Protein AF-A0A1R1Y5F9-F1 (afdb_monomer_lite)

Structure (mmCIF, N/CA/C/O backbone):
data_AF-A0A1R1Y5F9-F1
#
_entry.id   AF-A0A1R1Y5F9-F1
#
loop_
_atom_site.group_PDB
_atom_site.id
_atom_site.type_symbol
_atom_site.label_atom_id
_atom_site.label_alt_id
_atom_site.label_comp_id
_atom_site.label_asym_id
_atom_site.label_entity_id
_atom_site.label_seq_id
_atom_site.pdbx_PDB_ins_code
_atom_site.Cartn_x
_atom_site.Cartn_y
_atom_site.Cartn_z
_atom_site.o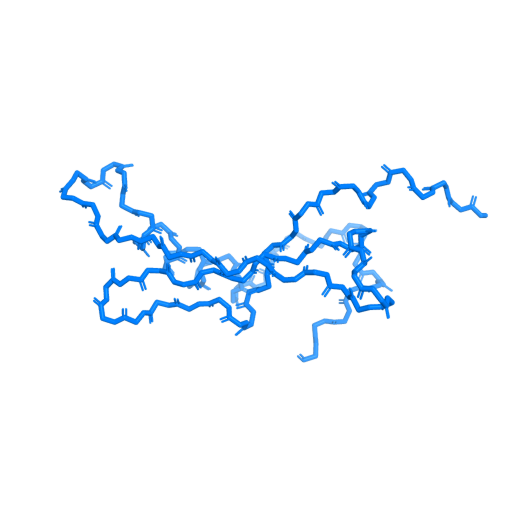ccupancy
_atom_site.B_iso_or_equiv
_atom_site.auth_seq_id
_atom_site.auth_comp_id
_atom_site.auth_asym_id
_atom_site.auth_atom_id
_atom_site.pdbx_PDB_model_num
ATOM 1 N N . MET A 1 1 ? 1.023 -11.174 -31.794 1.00 42.06 1 MET A N 1
ATOM 2 C CA . MET A 1 1 ? 1.810 -10.042 -31.259 1.00 42.06 1 MET A CA 1
ATOM 3 C C . MET A 1 1 ? 0.810 -9.037 -30.705 1.00 42.06 1 MET A C 1
ATOM 5 O O . MET A 1 1 ? 0.072 -8.468 -31.492 1.00 42.06 1 MET A O 1
ATOM 9 N N . MET A 1 2 ? 0.655 -8.944 -29.381 1.00 44.44 2 MET A N 1
ATOM 10 C CA . MET A 1 2 ? -0.317 -8.025 -28.763 1.00 44.44 2 MET A CA 1
ATOM 11 C C . MET A 1 2 ? 0.308 -6.627 -28.629 1.00 44.44 2 MET A C 1
ATOM 13 O O . MET A 1 2 ? 1.496 -6.553 -28.304 1.00 44.44 2 MET A O 1
ATOM 17 N N . PRO A 1 3 ? -0.435 -5.534 -28.877 1.00 40.97 3 PRO A N 1
ATOM 18 C CA . PRO A 1 3 ? 0.109 -4.186 -28.775 1.00 40.97 3 PRO A CA 1
ATOM 19 C C . PRO A 1 3 ? 0.487 -3.867 -27.321 1.00 40.97 3 PRO A C 1
ATOM 21 O O . PRO A 1 3 ? -0.279 -4.101 -26.388 1.00 40.97 3 PRO A O 1
ATOM 24 N N . GLN A 1 4 ? 1.687 -3.313 -27.129 1.00 47.16 4 GLN A N 1
ATOM 25 C CA . GLN A 1 4 ? 2.247 -2.847 -25.849 1.00 47.16 4 GLN A CA 1
ATOM 26 C C . GLN A 1 4 ? 1.560 -1.565 -25.327 1.00 47.16 4 GLN A C 1
ATOM 28 O O . GLN A 1 4 ? 2.227 -0.655 -24.833 1.00 47.16 4 GLN A O 1
ATOM 33 N N . SER A 1 5 ? 0.237 -1.460 -25.462 1.00 42.97 5 SER A N 1
ATOM 34 C CA . SER A 1 5 ? -0.546 -0.273 -25.101 1.00 42.97 5 SER A CA 1
ATOM 35 C C . SER A 1 5 ? -1.095 -0.293 -23.669 1.00 42.97 5 SER A C 1
ATOM 37 O O . SER A 1 5 ? -1.547 0.742 -23.199 1.00 42.97 5 SER A O 1
ATOM 39 N N . TYR A 1 6 ? -1.018 -1.419 -22.946 1.00 49.03 6 TYR A N 1
ATOM 40 C CA . TYR A 1 6 ? -1.562 -1.547 -21.579 1.00 49.03 6 TYR A CA 1
ATOM 41 C C . TYR A 1 6 ? -0.537 -1.327 -20.445 1.00 49.03 6 TYR A C 1
ATOM 43 O O . TYR A 1 6 ? -0.898 -1.387 -19.278 1.00 49.03 6 TYR A O 1
ATOM 51 N N . LEU A 1 7 ? 0.739 -1.065 -20.760 1.00 53.31 7 LEU A N 1
ATOM 52 C CA . LEU A 1 7 ? 1.844 -0.970 -19.782 1.00 53.31 7 LEU A CA 1
ATOM 53 C C . LEU A 1 7 ? 2.319 0.478 -19.548 1.00 53.31 7 LEU A C 1
ATOM 55 O O . LEU A 1 7 ? 3.520 0.748 -19.552 1.00 53.31 7 LEU A O 1
ATOM 59 N N . LEU A 1 8 ? 1.383 1.423 -19.441 1.00 55.03 8 LEU A N 1
ATOM 60 C CA . LEU A 1 8 ? 1.667 2.846 -19.182 1.00 55.03 8 LEU A CA 1
ATOM 61 C C . LEU A 1 8 ? 1.311 3.290 -17.755 1.00 55.03 8 LEU A C 1
ATOM 63 O O . LEU A 1 8 ? 1.514 4.453 -17.425 1.00 55.03 8 LEU A O 1
ATOM 67 N N . LEU A 1 9 ? 0.773 2.391 -16.928 1.00 68.06 9 LEU A N 1
ATOM 68 C CA . LEU A 1 9 ? 0.374 2.696 -15.558 1.00 68.06 9 LEU A CA 1
ATOM 69 C C . LEU A 1 9 ? 1.500 2.369 -14.579 1.00 68.06 9 LEU A C 1
ATOM 71 O O . LEU A 1 9 ? 2.069 1.277 -14.610 1.00 68.06 9 LEU A O 1
ATOM 75 N N . ASP A 1 10 ? 1.778 3.334 -13.713 1.00 80.38 10 ASP A N 1
ATOM 76 C CA . ASP A 1 10 ? 2.580 3.149 -12.513 1.00 80.38 10 ASP A CA 1
ATOM 77 C C . ASP A 1 10 ? 1.881 2.134 -11.598 1.00 80.38 10 ASP A C 1
ATOM 79 O O . ASP A 1 10 ? 0.684 2.256 -11.324 1.00 80.38 10 ASP A O 1
ATOM 83 N N . GLN A 1 11 ? 2.618 1.113 -11.156 1.00 83.88 11 GLN A N 1
ATOM 84 C CA . GLN A 1 11 ? 2.080 0.024 -10.342 1.00 83.88 11 GLN A CA 1
ATOM 85 C C . GLN A 1 11 ? 2.675 0.062 -8.934 1.00 83.88 11 GLN A C 1
ATOM 87 O O . GLN A 1 11 ? 3.858 0.341 -8.761 1.00 83.88 11 GLN A O 1
ATOM 92 N N . ILE A 1 12 ? 1.859 -0.241 -7.925 1.00 87.38 12 ILE A N 1
ATOM 93 C CA . ILE A 1 12 ? 2.331 -0.428 -6.552 1.00 87.38 12 ILE A CA 1
ATOM 94 C C . ILE A 1 12 ? 2.952 -1.821 -6.430 1.00 87.38 12 ILE A C 1
ATOM 96 O O . ILE A 1 12 ? 2.339 -2.822 -6.800 1.00 87.38 12 ILE A O 1
ATOM 100 N N . ASP A 1 13 ? 4.164 -1.876 -5.897 1.00 88.69 13 ASP A N 1
ATOM 101 C CA . ASP A 1 13 ? 4.822 -3.109 -5.490 1.00 88.69 13 ASP A CA 1
ATOM 102 C C . ASP A 1 13 ? 4.325 -3.498 -4.089 1.00 88.69 13 ASP A C 1
ATOM 104 O O . ASP A 1 13 ? 4.782 -2.968 -3.074 1.00 88.69 13 ASP A O 1
ATOM 108 N N . ASP A 1 14 ? 3.326 -4.380 -4.042 1.00 85.94 14 ASP A N 1
ATOM 109 C CA . ASP A 1 14 ? 2.620 -4.791 -2.819 1.00 85.94 14 ASP A CA 1
ATOM 110 C C . ASP A 1 14 ? 3.469 -5.624 -1.846 1.00 85.94 14 ASP A C 1
ATOM 112 O O . ASP A 1 14 ? 3.095 -5.749 -0.673 1.00 85.94 14 ASP A O 1
ATOM 116 N N . GLU A 1 15 ? 4.568 -6.225 -2.312 1.00 88.44 15 GLU A N 1
ATOM 117 C CA . GLU A 1 15 ? 5.503 -6.984 -1.471 1.00 88.44 15 GLU A CA 1
ATOM 118 C C . GLU A 1 15 ? 6.427 -6.042 -0.706 1.00 88.44 15 GLU A C 1
ATOM 120 O O . GLU A 1 15 ? 6.723 -6.257 0.470 1.00 88.44 15 GLU A O 1
ATOM 125 N N . ARG A 1 16 ? 6.858 -4.963 -1.365 1.00 89.94 16 ARG A N 1
ATOM 126 C CA . ARG A 1 16 ? 7.749 -3.961 -0.768 1.00 89.94 16 ARG A CA 1
ATOM 127 C C . ARG A 1 16 ? 6.991 -2.859 -0.031 1.00 89.94 16 ARG A C 1
ATOM 129 O O . ARG A 1 16 ? 7.567 -2.195 0.835 1.00 89.94 16 ARG A O 1
ATOM 136 N N . SER A 1 17 ? 5.712 -2.670 -0.347 1.00 91.25 17 SER A N 1
ATOM 137 C CA . SER A 1 17 ? 4.845 -1.677 0.288 1.00 91.25 17 SER A CA 1
ATOM 138 C C . SER A 1 17 ? 4.309 -2.165 1.633 1.00 91.25 17 SER A C 1
ATOM 140 O O . SER A 1 17 ? 3.724 -3.242 1.745 1.00 91.25 17 SER A O 1
ATOM 142 N N . HIS A 1 18 ? 4.465 -1.357 2.678 1.00 92.38 18 HIS A N 1
ATOM 143 C CA . HIS A 1 18 ? 4.165 -1.768 4.047 1.00 92.38 18 HIS A CA 1
ATOM 144 C C . HIS A 1 18 ? 3.794 -0.583 4.941 1.00 92.38 18 HIS A C 1
ATOM 146 O O . HIS A 1 18 ? 4.143 0.567 4.678 1.00 92.38 18 HIS A O 1
ATOM 152 N N . VAL A 1 19 ? 3.106 -0.875 6.043 1.00 90.94 19 VAL A N 1
ATOM 153 C CA . VAL A 1 19 ? 2.820 0.105 7.097 1.00 90.94 19 VAL A CA 1
ATOM 154 C C . VAL A 1 19 ? 3.853 -0.052 8.208 1.00 90.94 19 VAL A C 1
ATOM 156 O O . VAL A 1 19 ? 4.121 -1.161 8.663 1.00 90.94 19 VAL A O 1
ATOM 159 N N . THR A 1 20 ? 4.444 1.044 8.672 1.00 91.31 20 THR A N 1
ATOM 160 C CA . THR A 1 20 ? 5.360 1.051 9.823 1.00 91.31 20 THR A CA 1
ATOM 161 C C . THR A 1 20 ? 5.135 2.303 10.653 1.00 91.31 20 THR A C 1
ATOM 163 O O . THR A 1 20 ? 5.046 3.400 10.114 1.00 91.31 20 THR A O 1
ATOM 166 N N . GLN A 1 21 ? 4.997 2.131 11.972 1.00 88.81 21 GLN A N 1
ATOM 167 C CA . GLN A 1 21 ? 4.743 3.225 12.925 1.00 88.81 21 GLN A CA 1
ATOM 168 C C . GLN A 1 21 ? 3.550 4.123 12.535 1.00 88.81 21 GLN A C 1
ATOM 170 O O . GLN A 1 21 ? 3.555 5.327 12.771 1.00 88.81 21 GLN A O 1
ATOM 175 N N . GLY A 1 22 ? 2.519 3.539 11.915 1.00 86.81 22 GLY A N 1
ATOM 176 C CA . GLY A 1 22 ? 1.335 4.271 11.462 1.00 86.81 22 GLY A CA 1
ATOM 177 C C . GLY A 1 22 ? 1.519 5.060 10.163 1.00 86.81 22 GLY A C 1
ATOM 178 O O . GLY A 1 22 ? 0.574 5.711 9.741 1.00 86.81 22 GLY A O 1
ATOM 179 N N . VAL A 1 23 ? 2.682 4.988 9.511 1.00 89.69 23 VAL A N 1
ATOM 180 C CA . VAL A 1 23 ? 2.940 5.568 8.185 1.00 89.69 23 VAL A CA 1
ATOM 181 C C . VAL A 1 23 ? 2.875 4.464 7.134 1.00 89.69 23 VAL A C 1
ATOM 183 O O . VAL A 1 23 ? 3.422 3.379 7.328 1.00 89.69 23 VAL A O 1
ATOM 186 N N . LEU A 1 24 ? 2.207 4.735 6.016 1.00 92.00 24 LEU A N 1
ATOM 187 C CA . LEU A 1 24 ? 2.164 3.843 4.862 1.00 92.00 24 LEU A CA 1
ATOM 188 C C . LEU A 1 24 ? 3.320 4.179 3.913 1.00 92.00 24 LEU A C 1
ATOM 190 O O . LEU A 1 24 ? 3.377 5.279 3.370 1.00 92.00 24 LEU A O 1
ATOM 194 N N . ASN A 1 25 ? 4.225 3.226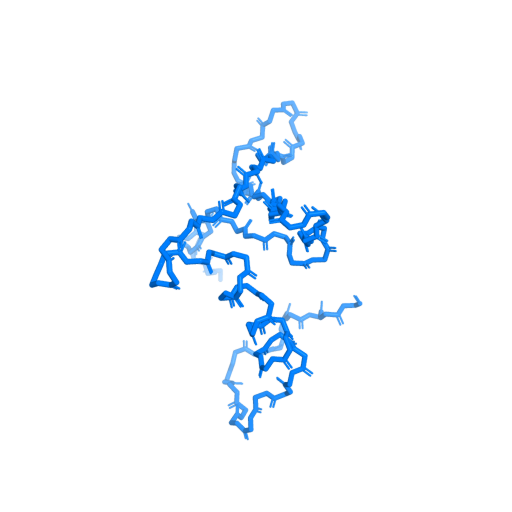 3.707 1.00 93.38 25 ASN A N 1
ATOM 195 C CA . ASN A 1 25 ? 5.316 3.311 2.741 1.00 93.38 25 ASN A CA 1
ATOM 196 C C . ASN A 1 25 ? 4.917 2.525 1.487 1.00 93.38 25 ASN A C 1
ATOM 198 O O . ASN A 1 25 ? 4.838 1.298 1.541 1.00 93.38 25 ASN A O 1
ATOM 202 N N . LEU A 1 26 ? 4.670 3.213 0.371 1.00 91.75 26 LEU A N 1
ATOM 203 C CA . LEU A 1 26 ? 4.424 2.571 -0.922 1.00 91.75 26 LEU A CA 1
ATOM 204 C C . LEU A 1 26 ? 5.678 2.631 -1.789 1.00 91.75 26 LEU A C 1
ATOM 206 O O . LEU A 1 26 ? 6.399 3.632 -1.806 1.00 91.75 26 LEU A O 1
ATOM 210 N N . VAL A 1 27 ? 5.895 1.569 -2.554 1.00 91.50 27 VAL A N 1
ATOM 211 C CA . VAL A 1 27 ? 6.893 1.517 -3.619 1.00 91.50 2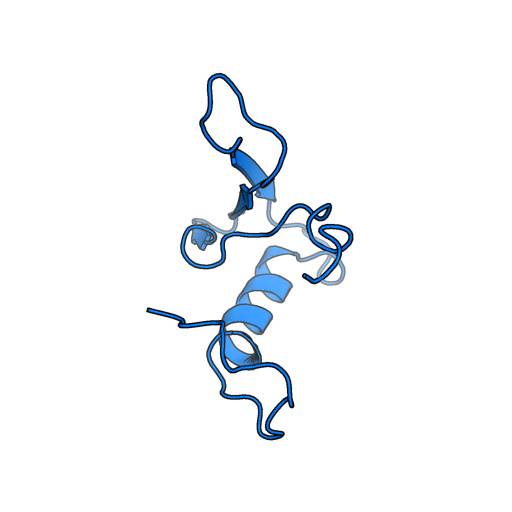7 VAL A CA 1
ATOM 212 C C . VAL A 1 27 ? 6.148 1.503 -4.942 1.00 91.50 27 VAL A C 1
ATOM 214 O O . VAL A 1 27 ? 5.464 0.536 -5.260 1.00 91.50 27 VAL A O 1
ATOM 217 N N . ILE A 1 28 ? 6.257 2.588 -5.705 1.00 89.44 28 ILE A N 1
ATOM 218 C CA . ILE A 1 28 ? 5.639 2.697 -7.026 1.00 89.44 28 ILE A CA 1
ATOM 219 C C . ILE A 1 28 ? 6.701 2.396 -8.081 1.00 89.44 28 ILE A C 1
ATOM 221 O O . ILE A 1 28 ? 7.780 2.991 -8.079 1.00 89.44 28 ILE A O 1
ATOM 225 N N . VAL A 1 29 ? 6.403 1.464 -8.978 1.00 86.81 29 VAL A N 1
ATOM 226 C CA . VAL A 1 29 ? 7.300 0.996 -10.032 1.00 86.81 29 VAL A CA 1
ATOM 227 C C . VAL A 1 29 ? 6.746 1.434 -11.382 1.00 86.81 29 VAL A C 1
ATOM 229 O O . VAL A 1 29 ? 5.608 1.117 -11.732 1.00 86.81 29 VAL A O 1
ATOM 232 N N . SER A 1 30 ? 7.572 2.142 -12.153 1.00 81.94 30 SER A N 1
ATOM 233 C CA . SER A 1 30 ? 7.218 2.667 -13.475 1.00 81.94 30 SER A CA 1
ATOM 234 C C . SER A 1 30 ? 7.942 1.868 -14.572 1.00 81.94 30 SER A C 1
ATOM 236 O O . SER A 1 30 ? 9.125 2.109 -14.818 1.00 81.94 30 SER A O 1
ATOM 238 N N . PRO A 1 31 ? 7.283 0.931 -15.290 1.00 67.56 31 PRO A N 1
ATOM 239 C CA . PRO A 1 31 ? 7.964 -0.022 -16.182 1.00 67.56 31 PRO A CA 1
ATOM 240 C C . PRO A 1 31 ? 8.750 0.604 -17.349 1.00 67.56 31 PRO A C 1
ATOM 242 O O . PRO A 1 31 ? 9.696 -0.000 -17.865 1.00 67.56 31 PRO A O 1
ATOM 245 N N . LYS A 1 32 ? 8.336 1.791 -17.815 1.00 68.38 32 LYS A N 1
ATOM 246 C CA . LYS A 1 32 ? 8.938 2.474 -18.975 1.00 68.38 32 LYS A CA 1
ATOM 247 C C . LYS A 1 32 ? 9.879 3.613 -18.615 1.00 68.38 32 LYS A C 1
ATOM 249 O O . LYS A 1 32 ? 10.733 3.954 -19.431 1.00 68.38 32 LYS A O 1
ATOM 254 N N . GLU A 1 33 ? 9.757 4.169 -17.419 1.00 65.00 33 GLU A N 1
ATOM 255 C CA . GLU A 1 33 ? 10.734 5.119 -16.911 1.00 65.00 33 GLU A CA 1
ATOM 256 C C . GLU A 1 33 ? 11.968 4.316 -16.501 1.00 65.00 33 GLU A C 1
ATOM 258 O O . GLU A 1 33 ? 12.009 3.666 -15.459 1.00 65.00 33 GLU A O 1
ATOM 263 N N . LYS A 1 34 ? 12.961 4.290 -17.391 1.00 67.12 34 LYS A N 1
ATOM 264 C CA . LYS A 1 34 ? 14.245 3.650 -17.136 1.00 67.12 34 LYS A CA 1
ATOM 265 C C . LYS A 1 34 ? 15.316 4.716 -17.039 1.00 67.12 34 LYS A C 1
ATOM 267 O O . LYS A 1 34 ? 15.603 5.391 -18.023 1.00 67.12 34 LYS A O 1
ATOM 272 N N . SER A 1 35 ? 15.948 4.818 -15.879 1.00 66.88 35 SER A N 1
ATOM 273 C CA . SER A 1 35 ? 17.213 5.534 -15.743 1.00 66.88 35 SER A CA 1
ATOM 274 C C . SER A 1 35 ? 18.333 4.521 -15.964 1.00 66.88 35 SER A C 1
ATOM 276 O O . SER A 1 35 ? 18.400 3.512 -15.262 1.00 66.88 35 SER A O 1
ATOM 278 N N . ALA A 1 36 ? 19.156 4.724 -16.997 1.00 78.19 36 ALA A N 1
ATOM 279 C CA . ALA A 1 36 ? 20.290 3.849 -17.330 1.00 78.19 36 ALA A CA 1
ATOM 280 C C . ALA A 1 36 ? 19.947 2.342 -17.472 1.00 78.19 36 ALA A C 1
ATOM 282 O O . ALA A 1 36 ? 20.771 1.478 -17.189 1.00 78.19 36 ALA A O 1
ATOM 283 N N . GLY A 1 37 ? 18.725 2.007 -17.905 1.00 73.75 37 GLY A N 1
ATOM 284 C CA . GLY A 1 37 ? 18.276 0.618 -18.087 1.00 73.75 37 GLY A CA 1
ATOM 285 C C . GLY A 1 37 ? 17.630 -0.033 -16.858 1.00 73.75 37 GLY A C 1
ATOM 286 O O . GLY A 1 37 ? 17.076 -1.124 -16.994 1.00 73.75 37 GLY A O 1
ATOM 287 N N . ARG A 1 38 ? 17.612 0.638 -15.697 1.00 74.44 38 ARG A N 1
ATOM 288 C CA . ARG A 1 38 ? 16.911 0.182 -14.488 1.00 74.44 38 ARG A CA 1
ATOM 289 C C . ARG A 1 38 ? 15.530 0.827 -14.386 1.00 74.44 38 ARG A C 1
ATOM 291 O O . ARG A 1 38 ? 15.404 2.031 -14.600 1.00 74.44 38 ARG A O 1
ATOM 298 N N . THR A 1 39 ? 14.515 0.033 -14.048 1.00 74.50 39 THR A N 1
ATOM 299 C CA . THR A 1 39 ? 13.165 0.522 -13.732 1.00 74.50 39 THR A CA 1
ATOM 300 C C . THR A 1 39 ? 13.231 1.561 -12.616 1.00 74.50 39 THR A C 1
ATOM 302 O O . THR A 1 39 ? 13.875 1.322 -11.593 1.00 74.50 39 THR A O 1
ATOM 305 N N . ILE A 1 40 ? 12.606 2.719 -12.821 1.00 78.62 40 ILE A N 1
ATOM 306 C CA . ILE A 1 40 ? 12.554 3.778 -11.816 1.00 78.62 40 ILE A CA 1
ATOM 307 C C . ILE A 1 40 ? 11.554 3.380 -10.730 1.00 78.62 40 ILE A C 1
ATOM 309 O O . ILE A 1 40 ? 10.416 2.995 -11.006 1.00 78.62 40 ILE A O 1
ATOM 313 N N . GLU A 1 41 ? 12.014 3.484 -9.487 1.00 84.94 41 GLU A N 1
ATOM 314 C CA . GLU A 1 41 ? 11.213 3.295 -8.285 1.00 84.94 41 GLU A CA 1
ATOM 315 C C . GLU A 1 41 ? 10.936 4.663 -7.666 1.00 84.94 41 GLU A C 1
ATOM 317 O O . GLU A 1 41 ? 11.849 5.471 -7.481 1.00 84.94 41 GLU A O 1
ATOM 322 N N . LYS A 1 42 ? 9.674 4.912 -7.332 1.00 85.81 42 LYS A N 1
ATOM 323 C CA . LYS A 1 42 ? 9.209 6.118 -6.651 1.00 85.81 42 LYS A CA 1
ATOM 324 C C . LYS A 1 42 ? 8.676 5.711 -5.276 1.00 85.81 42 LYS A C 1
ATOM 326 O O . LYS A 1 42 ? 7.512 5.322 -5.167 1.00 85.81 42 LYS A O 1
ATOM 331 N N . PRO A 1 43 ? 9.513 5.737 -4.225 1.00 87.56 43 PRO A N 1
ATOM 332 C CA . PRO A 1 43 ? 9.021 5.546 -2.871 1.00 87.56 43 PRO A CA 1
ATOM 333 C C . PRO A 1 43 ? 8.140 6.737 -2.481 1.00 87.56 43 PRO A C 1
ATOM 335 O O . PRO A 1 43 ? 8.515 7.889 -2.706 1.00 87.56 43 PRO A O 1
ATOM 338 N N . CYS A 1 44 ? 6.984 6.475 -1.874 1.00 90.25 44 CYS A N 1
ATOM 339 C CA . CYS A 1 44 ? 6.158 7.523 -1.286 1.00 90.25 44 CYS A CA 1
ATOM 340 C C . CYS A 1 44 ? 5.694 7.145 0.118 1.00 90.25 44 CYS A C 1
ATOM 342 O O . CYS A 1 44 ? 5.326 6.001 0.389 1.00 90.25 44 CYS A O 1
ATOM 344 N N . GLN A 1 45 ? 5.700 8.131 1.010 1.00 91.75 45 GLN A N 1
ATOM 345 C CA . GLN A 1 45 ? 5.261 7.974 2.389 1.00 91.75 45 GLN A CA 1
ATOM 346 C C . GLN A 1 45 ? 3.961 8.732 2.593 1.00 91.75 45 GLN A C 1
ATOM 348 O O . GLN A 1 45 ? 3.854 9.908 2.246 1.00 91.75 45 GLN A O 1
ATOM 353 N N . ILE A 1 46 ? 2.981 8.054 3.171 1.00 88.88 46 ILE A N 1
ATOM 354 C CA . ILE A 1 46 ? 1.678 8.620 3.476 1.00 88.88 46 ILE A CA 1
ATOM 355 C C . ILE A 1 46 ? 1.498 8.563 4.987 1.00 88.88 46 ILE A C 1
ATOM 357 O O . ILE A 1 46 ? 1.381 7.491 5.585 1.00 88.88 46 ILE A O 1
ATOM 361 N N . ALA A 1 47 ? 1.513 9.742 5.602 1.00 85.12 47 ALA A N 1
ATOM 362 C CA . ALA A 1 47 ? 1.300 9.899 7.030 1.00 85.12 47 ALA A CA 1
ATOM 363 C C . ALA A 1 47 ? -0.143 9.521 7.419 1.00 85.12 47 ALA A C 1
ATOM 365 O O . ALA A 1 47 ? -1.064 9.650 6.602 1.00 85.12 47 ALA A O 1
ATOM 366 N N . PRO A 1 48 ? -0.365 9.081 8.667 1.00 77.56 48 PRO A N 1
ATOM 367 C CA . PRO A 1 48 ? -1.711 8.863 9.167 1.00 77.56 48 PRO A CA 1
ATOM 368 C C . PRO A 1 48 ? -2.464 10.195 9.193 1.00 77.56 48 PRO A C 1
ATOM 370 O O . PRO A 1 48 ? -1.924 11.229 9.591 1.00 77.56 48 PRO A O 1
ATOM 373 N N . HIS A 1 49 ? -3.721 10.168 8.767 1.00 81.12 49 HIS A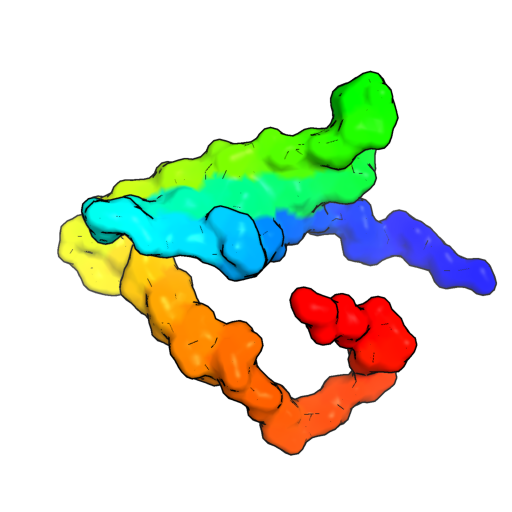 N 1
ATOM 374 C CA . HIS A 1 49 ? -4.569 11.351 8.723 1.00 81.12 49 HIS A CA 1
ATOM 375 C C . HIS A 1 49 ? -5.598 11.292 9.853 1.00 81.12 49 HIS A C 1
ATOM 377 O O . HIS A 1 49 ? -6.171 10.245 10.101 1.00 81.12 49 HIS A O 1
ATOM 383 N N . THR A 1 50 ? -5.883 12.393 10.544 1.00 77.88 50 THR A N 1
ATOM 384 C CA . THR A 1 50 ? -6.826 12.387 11.682 1.00 77.88 50 THR A CA 1
ATOM 385 C C . THR A 1 50 ? -8.286 12.176 11.274 1.00 77.88 50 THR A C 1
ATOM 387 O O . THR A 1 50 ? -9.070 11.651 12.057 1.00 77.88 50 THR A O 1
ATOM 390 N N . ASN A 1 51 ? -8.662 12.555 10.049 1.00 78.25 51 ASN A N 1
ATOM 391 C CA . ASN A 1 51 ? -9.981 12.254 9.482 1.00 78.25 51 ASN A CA 1
ATOM 392 C C . ASN A 1 51 ? -10.078 10.767 9.064 1.00 78.25 51 ASN A C 1
ATOM 394 O O . ASN A 1 51 ? -9.353 10.372 8.145 1.00 78.25 51 ASN A O 1
ATOM 398 N N . PRO A 1 52 ? -10.996 9.974 9.653 1.00 66.31 52 PRO A N 1
ATOM 399 C CA . PRO A 1 52 ? -11.171 8.551 9.347 1.00 66.31 52 PRO A CA 1
ATOM 400 C C . PRO A 1 52 ? -11.528 8.258 7.885 1.00 66.31 52 PRO A C 1
ATOM 402 O O . PRO A 1 52 ? -11.140 7.223 7.352 1.00 66.31 52 PRO A O 1
ATOM 405 N N . THR A 1 53 ? -12.226 9.174 7.208 1.00 65.88 53 THR A N 1
ATOM 406 C CA . THR A 1 53 ? -12.599 9.027 5.789 1.00 65.88 53 THR A CA 1
ATOM 407 C C . THR A 1 53 ? -11.387 9.138 4.861 1.00 65.88 53 THR A C 1
ATOM 409 O O . THR A 1 53 ? -11.417 8.664 3.730 1.00 65.88 53 THR A O 1
ATOM 412 N N . LEU A 1 54 ? -10.304 9.753 5.341 1.00 70.38 54 LEU A N 1
ATOM 413 C CA . LEU A 1 54 ? -9.067 9.977 4.600 1.00 70.38 54 LEU A CA 1
ATOM 414 C C . LEU A 1 54 ? -7.924 9.104 5.123 1.00 70.38 54 LEU A C 1
ATOM 416 O O . LEU A 1 54 ? -6.784 9.481 4.909 1.00 70.38 54 LEU A O 1
ATOM 420 N N . PHE A 1 55 ? -8.197 8.002 5.837 1.00 77.56 55 PHE A N 1
ATOM 421 C CA . PHE A 1 55 ? -7.190 7.207 6.554 1.00 77.56 55 PHE A CA 1
ATOM 422 C C . PHE A 1 55 ? -6.532 6.168 5.623 1.00 77.56 55 PHE A C 1
ATOM 424 O O . PHE A 1 55 ? -6.955 5.007 5.582 1.00 77.56 55 PHE A O 1
ATOM 431 N N . PRO A 1 56 ? -5.481 6.528 4.863 1.00 80.56 56 PRO A N 1
ATOM 432 C CA . PRO A 1 56 ? -5.010 5.717 3.741 1.00 80.56 56 PRO A CA 1
ATOM 433 C C . PRO A 1 56 ? -4.316 4.458 4.269 1.00 80.56 56 PRO A C 1
ATOM 435 O O . PRO A 1 56 ? -4.373 3.395 3.666 1.00 80.56 56 PRO A O 1
ATOM 438 N N . VAL A 1 57 ? -3.740 4.575 5.468 1.00 86.31 57 VAL A N 1
ATOM 439 C CA . VAL A 1 57 ? -3.118 3.505 6.244 1.00 86.31 57 VAL A CA 1
ATOM 440 C C . VAL A 1 57 ? -4.136 2.422 6.616 1.00 86.31 57 VAL A C 1
ATOM 442 O O . VAL A 1 57 ? -3.855 1.241 6.455 1.00 86.31 57 VAL A O 1
ATOM 445 N N . LEU A 1 58 ? -5.331 2.804 7.079 1.00 86.06 58 LEU A N 1
ATOM 446 C CA . LEU A 1 58 ? -6.376 1.854 7.477 1.00 86.06 58 LEU A CA 1
ATOM 447 C C . LEU A 1 58 ? -6.989 1.201 6.241 1.00 86.06 58 LEU A C 1
ATOM 449 O O . LEU A 1 58 ? -7.153 -0.015 6.217 1.00 86.06 58 LEU A O 1
ATOM 453 N N . ALA A 1 59 ? -7.264 1.995 5.202 1.00 87.62 59 ALA A N 1
ATOM 454 C CA . ALA A 1 59 ? -7.752 1.486 3.925 1.00 87.62 59 ALA A CA 1
ATOM 455 C C . ALA A 1 59 ? -6.786 0.448 3.325 1.00 87.62 59 ALA A C 1
ATOM 457 O O . ALA A 1 59 ? -7.214 -0.632 2.919 1.00 87.62 59 ALA A O 1
ATOM 458 N N . TYR A 1 60 ? -5.481 0.735 3.340 1.00 88.56 60 TYR A N 1
ATOM 459 C CA . TYR A 1 60 ? -4.457 -0.190 2.858 1.00 88.56 60 TYR A CA 1
ATOM 460 C C . TYR A 1 60 ? -4.358 -1.464 3.712 1.00 88.56 60 TYR A C 1
ATOM 462 O O . TYR A 1 60 ? -4.277 -2.562 3.165 1.00 88.56 60 TYR A O 1
ATOM 470 N N . SER A 1 61 ? -4.436 -1.356 5.042 1.00 86.12 61 SER A N 1
ATOM 471 C CA . SER A 1 61 ? -4.457 -2.533 5.925 1.00 86.12 61 SER A CA 1
ATOM 472 C C . SER A 1 61 ? -5.643 -3.456 5.627 1.00 86.12 61 SER A C 1
ATOM 474 O O . SER A 1 61 ? -5.460 -4.664 5.475 1.00 86.12 61 SER A O 1
ATOM 476 N N . VAL A 1 62 ? -6.845 -2.890 5.457 1.00 87.44 62 VAL A N 1
ATOM 477 C CA . VAL A 1 62 ? -8.055 -3.648 5.094 1.00 87.44 62 VAL A CA 1
ATOM 478 C C . VAL A 1 62 ? -7.905 -4.304 3.718 1.00 87.44 62 VAL A C 1
ATOM 480 O O . VAL A 1 62 ? -8.314 -5.456 3.553 1.00 87.44 62 VAL A O 1
ATOM 483 N N . TYR A 1 63 ? -7.298 -3.612 2.746 1.00 88.19 63 TYR A N 1
ATOM 484 C CA . TYR A 1 63 ? -6.971 -4.174 1.431 1.00 88.19 63 TYR A CA 1
ATOM 485 C C . TYR A 1 63 ? -6.052 -5.395 1.545 1.00 88.19 63 TYR A C 1
ATOM 487 O O . TYR A 1 63 ? -6.374 -6.448 0.991 1.00 88.19 63 TYR A O 1
ATOM 495 N N . LYS A 1 64 ? -4.945 -5.299 2.293 1.00 86.44 64 LYS A N 1
ATOM 496 C CA . LYS A 1 64 ? -4.012 -6.425 2.447 1.00 86.44 64 LYS A CA 1
ATOM 497 C C . LYS A 1 64 ? -4.699 -7.630 3.086 1.00 86.44 64 LYS A C 1
ATOM 499 O O . LYS A 1 64 ? -4.568 -8.742 2.585 1.00 86.44 64 LYS A O 1
ATOM 504 N N . GLU A 1 65 ? -5.482 -7.410 4.138 1.00 86.19 65 GLU A N 1
ATOM 505 C CA . GLU A 1 65 ? -6.180 -8.480 4.856 1.00 86.19 65 GLU A CA 1
ATOM 506 C C . GLU A 1 65 ? -7.266 -9.169 4.012 1.00 86.19 65 GLU A C 1
ATOM 508 O O . GLU A 1 65 ? -7.422 -10.390 4.068 1.00 86.19 65 GLU A O 1
ATOM 513 N N . ASN A 1 66 ? -8.027 -8.401 3.228 1.00 83.38 66 ASN A N 1
ATOM 514 C CA . ASN A 1 66 ? -9.253 -8.902 2.605 1.00 83.38 66 ASN A CA 1
ATOM 515 C C . ASN A 1 66 ? -9.172 -9.128 1.101 1.00 83.38 66 ASN A C 1
ATOM 517 O O . ASN A 1 66 ? -9.952 -9.922 0.586 1.00 83.38 66 ASN A O 1
ATOM 521 N N . VAL A 1 67 ? -8.288 -8.429 0.400 1.00 78.56 67 VAL A N 1
ATOM 522 C CA . VAL A 1 67 ? -8.236 -8.441 -1.066 1.00 78.56 67 VAL A CA 1
ATOM 523 C C . VAL A 1 67 ? -6.936 -9.065 -1.547 1.00 78.56 67 VAL A C 1
ATOM 525 O O . VAL A 1 67 ? -6.983 -9.960 -2.380 1.00 78.56 67 VAL A O 1
ATOM 528 N N . ALA A 1 68 ? -5.789 -8.661 -0.994 1.00 78.94 68 ALA A N 1
ATOM 529 C CA . ALA A 1 68 ? -4.501 -9.207 -1.424 1.00 78.94 68 ALA A CA 1
ATOM 530 C C . ALA A 1 68 ? -4.305 -10.669 -0.983 1.00 78.94 68 ALA A C 1
ATOM 532 O O . ALA A 1 68 ? -3.777 -11.480 -1.736 1.00 78.94 68 ALA A O 1
ATOM 533 N N . ASN A 1 69 ? -4.746 -11.010 0.233 1.00 75.38 69 ASN A N 1
ATOM 534 C CA . ASN A 1 69 ? -4.509 -12.332 0.822 1.00 75.38 69 ASN A CA 1
ATOM 535 C C . ASN A 1 69 ? -5.639 -13.344 0.573 1.00 75.38 69 ASN A C 1
ATOM 537 O O . ASN A 1 69 ? -5.455 -14.538 0.816 1.00 75.38 69 ASN A O 1
ATOM 541 N N . LYS A 1 70 ? -6.823 -12.899 0.134 1.00 77.50 70 LYS A N 1
ATOM 542 C CA . LYS A 1 70 ? -7.960 -13.796 -0.113 1.00 77.50 70 LYS A CA 1
ATOM 543 C C . LYS A 1 70 ? -8.041 -14.123 -1.596 1.00 77.50 70 LYS A C 1
ATOM 545 O O . LYS A 1 70 ? -8.064 -13.232 -2.436 1.00 77.50 70 LYS A O 1
ATOM 550 N N . LEU A 1 71 ? -8.137 -15.413 -1.912 1.00 70.75 71 LEU A N 1
ATOM 551 C CA . LEU A 1 71 ? -8.379 -15.855 -3.282 1.00 70.75 71 LEU A CA 1
ATOM 552 C C . LEU A 1 71 ? -9.738 -15.338 -3.759 1.00 70.75 71 LEU A C 1
ATOM 554 O O . LEU A 1 71 ? -10.752 -15.503 -3.076 1.00 70.75 71 LEU A O 1
ATOM 558 N N . CYS A 1 72 ? -9.759 -14.728 -4.943 1.00 68.12 72 CYS A N 1
ATOM 559 C CA . CYS A 1 72 ? -10.999 -14.288 -5.560 1.00 68.12 72 CYS A CA 1
ATOM 560 C C . CYS A 1 72 ? -11.904 -15.510 -5.808 1.00 68.12 72 CYS A C 1
ATOM 562 O O . CYS A 1 72 ? -11.477 -16.459 -6.468 1.00 68.12 72 CYS A O 1
ATOM 564 N N . PRO A 1 73 ? -13.157 -15.506 -5.318 1.00 73.12 73 PRO A N 1
ATOM 565 C CA . PRO A 1 73 ? -14.054 -16.652 -5.467 1.00 73.12 73 PRO A CA 1
ATOM 566 C C . PRO A 1 73 ? -14.495 -16.867 -6.919 1.00 73.12 73 PRO A C 1
ATOM 568 O O . PRO A 1 73 ? -14.917 -17.960 -7.284 1.00 73.12 73 PRO A O 1
ATOM 571 N N . THR A 1 74 ? -14.403 -15.833 -7.760 1.00 75.81 74 THR A N 1
ATOM 572 C CA . THR A 1 74 ? -14.659 -15.947 -9.196 1.00 75.81 74 THR A CA 1
ATOM 573 C C . THR A 1 74 ? -13.332 -16.118 -9.935 1.00 75.81 74 THR A C 1
ATOM 575 O O . THR A 1 74 ? -12.477 -15.236 -9.835 1.00 75.81 74 THR A O 1
ATOM 578 N N . PRO A 1 75 ? -13.138 -17.207 -10.698 1.00 66.62 75 PRO A N 1
ATOM 579 C CA . PRO A 1 75 ? -11.955 -17.359 -11.527 1.00 66.62 75 PRO A CA 1
ATOM 580 C C . PRO A 1 75 ? -11.986 -16.312 -12.638 1.00 66.62 75 PRO A C 1
ATOM 582 O O . PRO A 1 75 ? -12.846 -16.328 -13.517 1.00 66.62 75 PRO A O 1
ATOM 585 N N . HIS A 1 76 ? -11.045 -15.377 -12.589 1.00 64.00 76 HIS A N 1
ATOM 586 C CA . HIS A 1 76 ? -10.875 -14.417 -13.670 1.00 64.00 76 HIS A CA 1
ATOM 587 C C . HIS A 1 76 ? -10.295 -15.138 -14.905 1.00 64.00 76 HIS A C 1
ATOM 589 O O . HIS A 1 76 ? -9.489 -16.059 -14.791 1.00 64.00 76 HIS A O 1
ATOM 595 N N . THR A 1 77 ? -10.734 -14.778 -16.110 1.00 62.12 77 THR A N 1
ATOM 596 C CA . THR A 1 77 ? -10.355 -15.480 -17.355 1.00 62.12 77 THR A CA 1
ATOM 597 C C . THR A 1 77 ? -8.957 -15.085 -17.867 1.00 62.12 77 THR A C 1
ATOM 599 O O . THR A 1 77 ? -8.560 -15.475 -18.961 1.00 62.12 77 THR A O 1
ATOM 602 N N . HIS A 1 78 ? -8.183 -14.314 -17.094 1.00 50.62 78 HIS A N 1
ATOM 603 C CA . HIS A 1 78 ? -6.899 -13.727 -17.497 1.00 50.62 78 HIS A CA 1
ATOM 604 C C . HIS A 1 78 ? -5.841 -13.917 -16.390 1.00 50.62 78 HIS A C 1
ATOM 606 O O . HIS A 1 78 ? -5.290 -12.960 -15.849 1.00 50.62 78 HIS A O 1
ATOM 612 N N . ASN A 1 79 ? -5.562 -15.168 -16.014 1.00 50.09 79 ASN A N 1
ATOM 613 C CA . ASN A 1 79 ? -4.686 -15.462 -14.862 1.00 50.09 7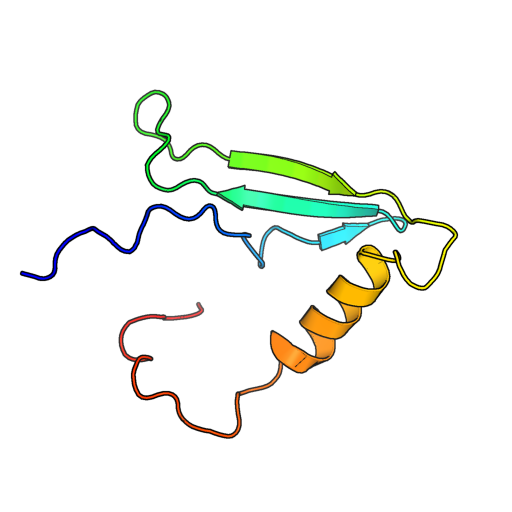9 ASN A CA 1
ATOM 614 C C . ASN A 1 79 ? -3.448 -16.260 -15.267 1.00 50.09 79 ASN A C 1
ATOM 616 O O . ASN A 1 79 ? -2.525 -16.413 -14.478 1.00 50.09 79 ASN A O 1
ATOM 620 N N . SER A 1 80 ? -3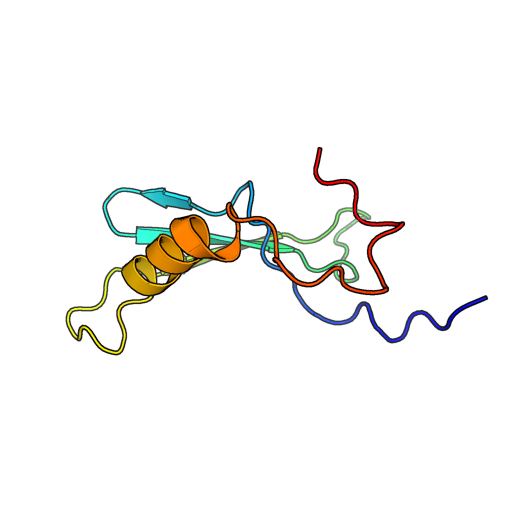.386 -16.765 -16.500 1.00 47.84 80 SER A N 1
ATOM 621 C CA . SER A 1 80 ? -2.353 -17.715 -16.928 1.00 47.84 80 SER A CA 1
ATOM 622 C C . SER A 1 80 ? -0.955 -17.103 -17.110 1.00 47.84 80 SER A C 1
ATOM 624 O O . SER A 1 80 ? -0.099 -17.732 -17.725 1.00 47.84 80 SER A O 1
ATOM 626 N N . LYS A 1 81 ? -0.711 -15.874 -16.632 1.00 47.31 81 LYS A N 1
ATOM 627 C CA . LYS A 1 81 ? 0.596 -15.199 -16.724 1.00 47.31 81 LYS A CA 1
ATOM 628 C C . LYS A 1 81 ? 1.042 -14.451 -15.465 1.00 47.31 81 LYS A C 1
ATOM 630 O O . LYS A 1 81 ? 2.133 -13.894 -15.491 1.00 47.31 81 LYS A O 1
ATOM 635 N N . TRP A 1 82 ? 0.254 -14.432 -14.390 1.00 43.78 82 TRP A N 1
ATOM 636 C CA . TRP A 1 82 ? 0.678 -13.814 -13.132 1.00 43.78 82 TRP A CA 1
ATOM 637 C C . TRP A 1 82 ? 1.013 -14.916 -12.127 1.00 43.78 82 TRP A C 1
ATOM 639 O O . TRP A 1 82 ? 0.148 -15.404 -11.404 1.00 43.78 82 TRP A O 1
ATOM 649 N N . VAL A 1 83 ? 2.271 -15.358 -12.137 1.00 35.88 83 VAL A N 1
ATOM 650 C CA . VAL A 1 83 ? 2.819 -16.166 -11.045 1.00 35.88 83 VAL A CA 1
ATOM 651 C C . VAL A 1 83 ? 3.111 -15.188 -9.909 1.00 35.88 83 VAL A C 1
ATOM 653 O O . VAL A 1 83 ? 4.045 -14.399 -10.018 1.00 35.88 83 VAL A O 1
ATOM 656 N N . VAL A 1 84 ? 2.281 -15.199 -8.863 1.00 34.38 84 VAL A N 1
ATOM 657 C CA . VAL A 1 84 ? 2.706 -14.711 -7.542 1.00 34.38 84 VAL A CA 1
ATOM 658 C C . VAL A 1 84 ? 3.663 -15.779 -7.020 1.00 34.38 84 VAL A C 1
ATOM 660 O O . VAL A 1 84 ? 3.239 -16.924 -6.859 1.00 34.38 84 VAL A O 1
ATOM 663 N N . ASN A 1 85 ? 4.941 -15.440 -6.869 1.00 35.16 85 ASN A N 1
ATOM 664 C CA . ASN A 1 85 ? 5.934 -16.297 -6.224 1.00 35.16 85 ASN A CA 1
ATOM 665 C C . ASN A 1 85 ? 6.104 -15.862 -4.774 1.00 35.16 85 ASN A C 1
ATOM 667 O O . ASN A 1 85 ? 6.220 -14.639 -4.580 1.00 35.16 85 ASN A O 1
#

Sequence (85 aa):
MMPQSYLLLDQIDDERSHVTQGVLNLVIVSPKEKSAGRTIEKPCQIAPHTNPTLFPVLAYSVYKENVANKLCPTPHTHNSKWVVN

Foldseek 3Di:
DDDPPPQQDWDWPLVPWDDDPLKTWTWTWRQPPDDVNDTDIDIDIHHADPDPVPGVSVVVVCCVVPPVPDDDPDDDPPPPPDDPD

Radius of gyration: 15.79 Å; chains: 1; bounding box: 35×30×44 Å

Organism: NCBI:txid133412

pLDDT: mean 74.26, std 16.38, range [34.38, 93.38]

Secondary structure (DSSP, 8-state):
---TTS--S-EE-TTT-EEETTEEEEEEEEEEEEETTEEEEEEEEE---SSGGG-HHHHHHHHIIIIISSPPSS--S--TT----